Protein AF-A0A9E1BBK9-F1 (afdb_monomer_lite)

Organism: NCBI:txid199

Sequence (64 aa):
DGIKDKFLSNMSQRAAEAFKEEMQYLGAVRVKDVEEAQRRIVEVVQGLADQGVFQVGEADEMIE

Foldseek 3Di:
DPPLVVVLVPDDPVVSVVVVVVVVVVPDDDPVVVVVVVVVVVVVVVVCVVVVVDPDDDPPPPDD

pLDDT: mean 87.1, std 14.34, range [46.19, 97.44]

Structure (mmCIF, N/CA/C/O backbone):
data_AF-A0A9E1BBK9-F1
#
_entry.id   AF-A0A9E1BBK9-F1
#
loop_
_atom_site.group_PDB
_atom_site.id
_atom_site.type_symbol
_atom_site.label_atom_id
_atom_site.label_alt_id
_atom_site.label_comp_id
_atom_site.label_asym_id
_atom_site.label_entity_id
_atom_site.label_seq_id
_atom_site.pdbx_PDB_ins_code
_atom_site.Cartn_x
_atom_site.Cartn_y
_atom_site.Cartn_z
_atom_site.occupancy
_atom_site.B_iso_or_equiv
_atom_site.auth_seq_id
_atom_site.auth_comp_id
_atom_site.auth_asym_id
_atom_site.auth_atom_id
_atom_site.pdbx_PDB_model_num
ATOM 1 N N . ASP A 1 1 ? 4.635 10.183 7.165 1.00 57.00 1 ASP A N 1
ATOM 2 C CA . ASP A 1 1 ? 3.249 10.263 6.651 1.00 57.00 1 ASP A CA 1
ATOM 3 C C . ASP A 1 1 ? 3.078 10.399 5.134 1.00 57.00 1 ASP A C 1
ATOM 5 O O . ASP A 1 1 ? 1.961 10.263 4.663 1.00 57.00 1 ASP A O 1
ATOM 9 N N . GLY A 1 2 ? 4.137 10.522 4.319 1.00 83.69 2 GLY A N 1
ATOM 10 C CA . GLY A 1 2 ? 3.965 10.733 2.868 1.00 83.69 2 GLY A CA 1
ATOM 11 C C . GLY A 1 2 ? 3.368 9.565 2.061 1.00 83.69 2 GLY A C 1
ATOM 12 O O . GLY A 1 2 ? 2.570 9.794 1.157 1.00 83.69 2 GLY A O 1
ATOM 13 N N . ILE A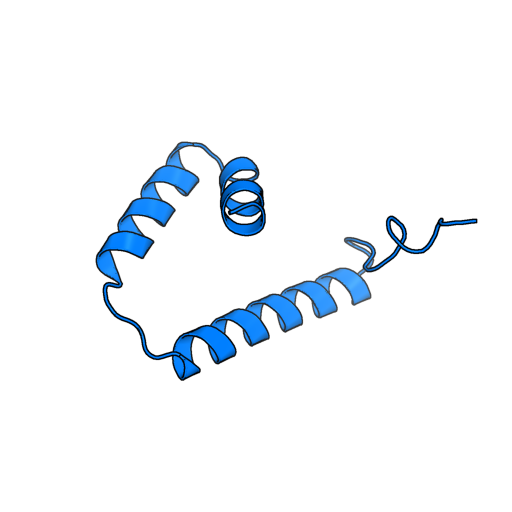 1 3 ? 3.716 8.309 2.372 1.00 87.31 3 ILE A N 1
ATOM 14 C CA . ILE A 1 3 ? 3.300 7.152 1.550 1.00 87.31 3 ILE A CA 1
ATOM 15 C C . ILE A 1 3 ? 1.792 6.900 1.654 1.00 87.31 3 ILE A C 1
ATOM 17 O O . ILE A 1 3 ? 1.120 6.723 0.640 1.00 87.31 3 ILE A O 1
ATOM 21 N N . LYS A 1 4 ? 1.242 6.926 2.873 1.00 88.56 4 LYS A N 1
ATOM 22 C CA . LYS A 1 4 ? -0.190 6.705 3.110 1.00 88.56 4 LYS A CA 1
ATOM 23 C C . LYS A 1 4 ? -1.038 7.727 2.349 1.00 88.56 4 LYS A C 1
ATOM 25 O O . LYS A 1 4 ? -1.973 7.347 1.649 1.00 88.56 4 LYS A O 1
ATOM 30 N N . ASP A 1 5 ? -0.674 9.002 2.436 1.00 91.38 5 ASP A N 1
ATOM 31 C CA . ASP A 1 5 ? -1.400 10.076 1.757 1.00 91.38 5 ASP A CA 1
ATOM 32 C C . ASP A 1 5 ? -1.251 9.989 0.235 1.00 91.38 5 ASP A C 1
ATOM 34 O O . ASP A 1 5 ? -2.206 10.250 -0.500 1.00 91.38 5 ASP A O 1
ATOM 38 N N . LYS A 1 6 ? -0.093 9.534 -0.261 1.00 92.06 6 LYS A N 1
ATOM 39 C CA . LYS A 1 6 ? 0.109 9.270 -1.689 1.00 92.06 6 LYS A CA 1
ATOM 40 C C . LYS A 1 6 ? -0.841 8.189 -2.206 1.00 92.06 6 LYS A C 1
ATOM 42 O O . LYS A 1 6 ? -1.421 8.373 -3.270 1.00 92.06 6 LYS A O 1
ATOM 47 N N . PHE A 1 7 ? -1.054 7.104 -1.463 1.00 93.00 7 PHE A N 1
ATOM 48 C CA . PHE A 1 7 ? -2.040 6.089 -1.847 1.00 93.00 7 PHE A CA 1
ATOM 49 C C . PHE A 1 7 ? -3.473 6.628 -1.783 1.00 93.00 7 PHE A C 1
ATOM 51 O O . PHE A 1 7 ? -4.215 6.493 -2.751 1.00 93.00 7 PHE A O 1
ATOM 58 N N . LEU A 1 8 ? -3.849 7.292 -0.686 1.00 93.62 8 LEU A N 1
ATOM 59 C CA . LEU A 1 8 ? -5.213 7.799 -0.495 1.00 93.62 8 LEU A CA 1
ATOM 60 C C . LEU A 1 8 ? -5.602 8.879 -1.512 1.00 93.62 8 LEU A C 1
ATOM 62 O O . LEU A 1 8 ? -6.745 8.917 -1.953 1.00 93.62 8 LEU A O 1
ATOM 66 N N . SER A 1 9 ? -4.664 9.742 -1.904 1.00 95.06 9 SER A N 1
ATOM 67 C CA . SER A 1 9 ? -4.906 10.793 -2.904 1.00 95.06 9 SER A CA 1
ATOM 68 C C . SER A 1 9 ? -5.075 10.266 -4.332 1.00 95.06 9 SER A C 1
ATOM 70 O O . SER A 1 9 ? -5.676 10.951 -5.153 1.00 95.06 9 SER A O 1
ATOM 72 N N . ASN A 1 10 ? -4.590 9.054 -4.627 1.00 94.88 10 ASN A N 1
ATOM 73 C CA . ASN A 1 10 ? -4.811 8.377 -5.911 1.00 94.88 10 ASN A CA 1
ATOM 74 C C . ASN A 1 10 ? -6.077 7.499 -5.919 1.00 94.88 10 ASN A C 1
ATOM 76 O O . ASN A 1 10 ? -6.370 6.844 -6.917 1.00 94.88 10 ASN A O 1
ATOM 80 N N . MET A 1 11 ? -6.841 7.477 -4.824 1.00 95.56 11 MET A N 1
ATOM 81 C CA . MET A 1 11 ? -8.132 6.797 -4.744 1.00 95.56 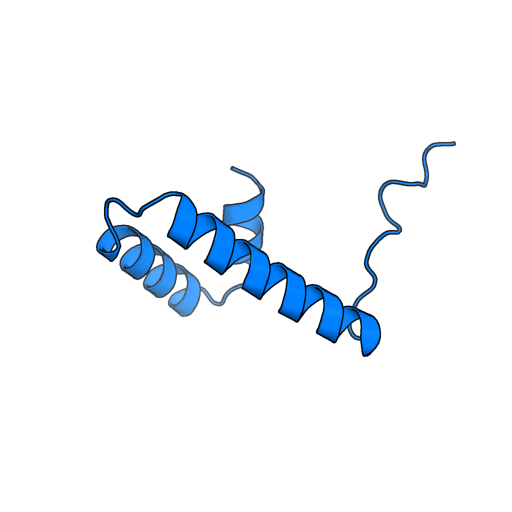11 MET A CA 1
ATOM 82 C C . MET A 1 11 ? -9.284 7.778 -4.988 1.00 95.56 11 MET A C 1
ATOM 84 O O . MET A 1 11 ? -9.177 8.980 -4.749 1.00 95.56 11 MET A O 1
ATOM 88 N N . SER A 1 12 ? -10.439 7.258 -5.414 1.00 97.44 12 SER A N 1
ATOM 89 C CA . SER A 1 12 ? -11.681 8.041 -5.355 1.00 97.44 12 SER A CA 1
ATOM 90 C C . SER A 1 12 ? -12.039 8.369 -3.899 1.00 97.44 12 SER A C 1
ATOM 92 O O . SER A 1 12 ? -11.727 7.586 -3.002 1.00 97.44 12 SER A O 1
ATOM 94 N N . GLN A 1 13 ? -12.737 9.486 -3.654 1.00 93.69 13 GLN A N 1
ATOM 95 C CA . GLN A 1 13 ? -13.116 9.920 -2.296 1.00 93.69 13 GLN A CA 1
ATOM 96 C C . GLN A 1 13 ? -13.821 8.810 -1.503 1.00 93.69 13 GLN A C 1
ATOM 98 O O . GLN A 1 13 ? -13.396 8.471 -0.403 1.00 93.69 13 GLN A O 1
ATOM 103 N N . ARG A 1 14 ? -14.818 8.163 -2.121 1.00 95.81 14 ARG A N 1
ATOM 104 C CA . ARG A 1 14 ? -15.550 7.043 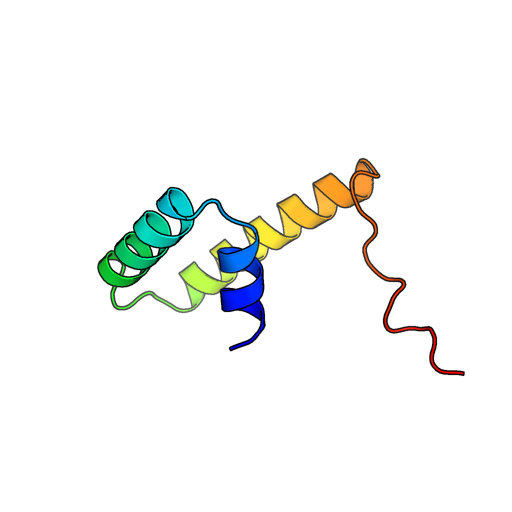-1.516 1.00 95.81 14 ARG A CA 1
ATOM 105 C C . ARG A 1 14 ? -14.642 5.854 -1.179 1.00 95.81 14 ARG A C 1
ATOM 107 O O . ARG A 1 14 ? -14.819 5.232 -0.138 1.00 95.81 14 ARG A O 1
ATOM 114 N N . ALA A 1 15 ? -13.695 5.513 -2.054 1.00 96.12 15 ALA A N 1
ATOM 115 C CA . ALA A 1 15 ? -12.771 4.405 -1.805 1.00 96.12 15 ALA A CA 1
ATOM 116 C C . ALA A 1 15 ? -11.778 4.738 -0.682 1.00 96.12 15 ALA A C 1
ATOM 118 O O . ALA A 1 15 ? -11.514 3.895 0.169 1.00 96.12 15 ALA A O 1
ATOM 119 N N . ALA A 1 16 ? -11.273 5.973 -0.645 1.00 95.31 16 ALA A N 1
ATOM 120 C CA . ALA A 1 16 ? -10.372 6.433 0.404 1.00 95.31 16 ALA A CA 1
ATOM 121 C C . ALA A 1 16 ? -11.047 6.448 1.787 1.00 95.31 16 ALA A C 1
ATOM 123 O O . ALA A 1 16 ? -10.405 6.109 2.780 1.00 95.31 16 ALA A O 1
ATOM 124 N N . GLU A 1 17 ? -12.324 6.834 1.866 1.00 94.88 17 GLU A N 1
ATOM 125 C CA . GLU A 1 17 ? -13.124 6.783 3.098 1.00 94.88 17 GLU A CA 1
ATOM 126 C C . GLU A 1 17 ? -13.315 5.343 3.581 1.00 94.88 17 GLU A C 1
ATOM 128 O O . GLU A 1 17 ? -12.921 5.027 4.704 1.00 94.88 17 GLU A O 1
ATOM 133 N N . ALA A 1 18 ? -13.791 4.451 2.706 1.00 95.69 18 ALA A N 1
ATOM 134 C CA . ALA A 1 18 ? -13.969 3.036 3.034 1.00 95.69 18 ALA A CA 1
ATOM 135 C C . ALA A 1 18 ? -12.654 2.371 3.484 1.00 95.69 18 ALA A C 1
ATOM 137 O O . ALA A 1 18 ? -12.631 1.621 4.457 1.00 95.69 18 ALA A O 1
ATOM 138 N N . PHE A 1 19 ? -11.536 2.693 2.827 1.00 94.38 19 PHE A N 1
ATOM 139 C CA . PHE A 1 19 ? -10.223 2.161 3.191 1.00 94.38 19 PHE A CA 1
ATOM 140 C C . PHE A 1 19 ? -9.766 2.636 4.577 1.00 94.38 19 PHE A C 1
ATOM 142 O O . PHE A 1 19 ? -9.203 1.864 5.350 1.00 94.38 19 PHE A O 1
ATOM 149 N N . LYS A 1 20 ? -10.014 3.905 4.931 1.00 92.44 20 LYS A N 1
ATOM 150 C CA . LYS A 1 20 ? -9.694 4.429 6.270 1.00 92.44 20 LYS A CA 1
ATOM 151 C C . LYS A 1 20 ? -10.517 3.745 7.357 1.00 92.44 20 LYS A C 1
ATOM 153 O O . LYS A 1 20 ? -9.963 3.459 8.416 1.00 92.44 20 LYS A O 1
ATOM 158 N N . GLU A 1 21 ? -11.796 3.491 7.101 1.00 94.69 21 GLU A N 1
ATOM 159 C CA . GLU A 1 21 ? -12.656 2.739 8.017 1.00 94.69 21 GLU A CA 1
ATOM 160 C C . GLU A 1 21 ? -12.123 1.314 8.203 1.00 94.69 21 GLU A C 1
ATOM 162 O O . GLU A 1 21 ? -11.912 0.883 9.334 1.00 94.69 21 GLU A O 1
ATOM 167 N N . GLU A 1 22 ? -11.795 0.608 7.119 1.00 93.69 22 GLU A N 1
ATOM 168 C CA . GLU A 1 22 ? -11.225 -0.743 7.183 1.00 93.69 22 GLU A CA 1
ATOM 169 C C . GLU A 1 22 ? -9.906 -0.781 7.977 1.00 93.69 22 GLU A C 1
ATOM 171 O O . GLU A 1 22 ? -9.717 -1.642 8.838 1.00 93.69 22 GLU A O 1
ATOM 176 N N . MET A 1 23 ? -9.024 0.206 7.781 1.00 91.12 23 MET A N 1
ATOM 177 C CA . MET A 1 23 ? -7.802 0.343 8.582 1.00 91.12 23 MET A CA 1
ATOM 178 C C . MET A 1 23 ? -8.086 0.524 10.080 1.00 91.12 23 MET A C 1
ATOM 180 O O . MET A 1 23 ? -7.319 0.028 10.904 1.00 91.12 23 MET A O 1
ATOM 184 N N . GLN A 1 24 ? -9.158 1.232 10.450 1.00 90.44 24 GLN A N 1
ATOM 185 C CA . GLN A 1 24 ? -9.572 1.372 11.850 1.00 90.44 24 GLN A CA 1
ATOM 186 C C . GLN A 1 24 ? -10.133 0.057 12.405 1.00 90.44 24 GLN A C 1
ATOM 188 O O . GLN A 1 24 ? -9.855 -0.280 13.556 1.00 90.44 24 GLN A O 1
ATOM 193 N N . TYR A 1 25 ? -10.864 -0.706 11.587 1.00 94.00 25 TYR A N 1
ATOM 194 C CA . TYR A 1 25 ? -11.407 -2.012 11.965 1.00 94.00 25 TYR A CA 1
ATOM 195 C C . TYR A 1 25 ? -10.333 -3.077 12.211 1.00 94.00 25 TYR A C 1
ATOM 197 O O . TYR A 1 25 ? -10.524 -3.932 13.074 1.00 94.00 25 TYR A O 1
ATOM 205 N N . LEU A 1 26 ? -9.204 -3.030 11.495 1.00 90.12 26 LEU A N 1
ATOM 206 C CA . LEU A 1 26 ? -8.112 -4.000 11.658 1.00 90.12 26 LEU A CA 1
ATOM 207 C C . LEU A 1 26 ? -7.473 -3.973 13.058 1.00 90.12 26 LEU A C 1
ATOM 209 O O . LEU A 1 26 ? -6.949 -4.992 13.507 1.00 90.12 26 LEU A O 1
ATOM 213 N N . GLY A 1 27 ? -7.529 -2.839 13.767 1.00 88.88 27 GLY A N 1
ATOM 214 C CA . GLY A 1 27 ? -6.986 -2.718 15.119 1.00 88.88 27 GLY A CA 1
ATOM 215 C C . GLY A 1 27 ? -5.488 -3.043 15.194 1.00 88.88 27 GLY A C 1
ATOM 216 O O . GLY A 1 27 ? -4.697 -2.628 14.347 1.00 88.88 27 GLY A O 1
ATOM 217 N N . ALA A 1 28 ? -5.073 -3.763 16.239 1.00 92.38 28 ALA A N 1
ATOM 218 C CA . ALA A 1 28 ? -3.682 -4.177 16.395 1.00 92.38 28 ALA A CA 1
ATOM 219 C C . ALA A 1 28 ? -3.369 -5.393 15.508 1.00 92.38 28 ALA A C 1
ATOM 221 O O . ALA A 1 28 ? -3.917 -6.477 15.705 1.00 92.38 28 ALA A O 1
ATOM 222 N N . VAL A 1 29 ? -2.439 -5.221 14.571 1.00 94.56 29 VAL A N 1
ATOM 223 C CA . VAL A 1 29 ? -1.984 -6.268 13.646 1.00 94.56 29 VAL A CA 1
ATOM 224 C C . VAL A 1 29 ? -0.565 -6.722 13.983 1.00 94.56 29 VAL A C 1
ATOM 226 O O . VAL A 1 29 ? 0.235 -5.957 14.527 1.00 94.56 29 VAL A O 1
ATOM 229 N N . ARG A 1 30 ? -0.224 -7.978 13.670 1.00 96.06 30 ARG A N 1
ATOM 230 C CA . ARG A 1 30 ? 1.131 -8.500 13.904 1.00 96.06 30 ARG A CA 1
ATOM 231 C C . ARG A 1 30 ? 2.076 -7.985 12.823 1.00 96.06 30 ARG A C 1
ATOM 233 O O . ARG A 1 30 ? 1.726 -7.986 11.648 1.00 96.06 30 ARG A 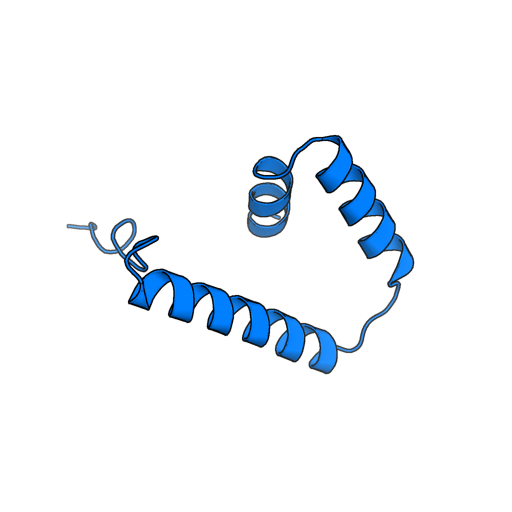O 1
ATOM 240 N N . VAL A 1 31 ? 3.306 -7.642 13.207 1.00 94.94 31 VAL A N 1
ATOM 241 C CA . VAL A 1 31 ? 4.337 -7.135 12.278 1.00 94.94 31 VAL A CA 1
ATOM 242 C C . VAL A 1 31 ? 4.573 -8.091 11.106 1.00 94.94 31 VAL A C 1
ATOM 244 O O . VAL A 1 31 ? 4.641 -7.649 9.966 1.00 94.94 31 VAL A O 1
ATOM 247 N N . LYS A 1 32 ? 4.586 -9.406 11.361 1.00 96.31 32 LYS A N 1
ATOM 248 C CA . LYS A 1 32 ? 4.730 -10.423 10.310 1.00 96.31 32 LYS A CA 1
ATOM 249 C C . LYS A 1 32 ? 3.647 -10.316 9.225 1.00 96.31 32 LYS A C 1
ATOM 251 O O . LYS A 1 32 ? 3.956 -10.409 8.043 1.00 96.31 32 LYS A O 1
ATOM 256 N N . ASP A 1 33 ? 2.394 -10.086 9.622 1.00 95.44 33 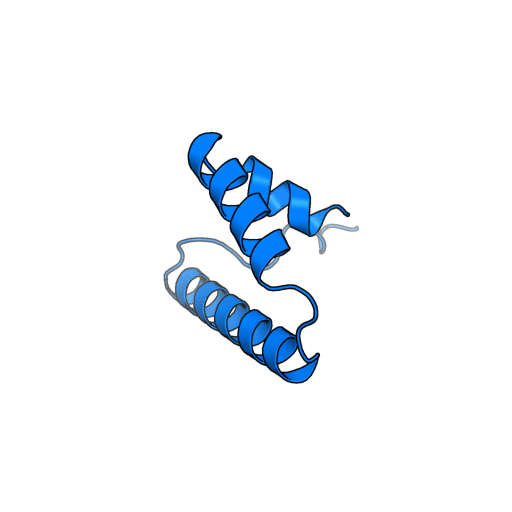ASP A N 1
ATOM 257 C CA . ASP A 1 33 ? 1.277 -9.966 8.677 1.00 95.44 33 ASP A CA 1
ATOM 258 C C . ASP A 1 33 ? 1.417 -8.679 7.830 1.00 95.44 33 ASP A C 1
ATOM 260 O O . ASP A 1 33 ? 1.057 -8.656 6.651 1.00 95.44 33 ASP A O 1
ATOM 264 N N . VAL A 1 34 ? 1.997 -7.616 8.408 1.00 94.81 34 VAL A N 1
ATOM 265 C CA . VAL A 1 34 ? 2.309 -6.358 7.704 1.00 94.81 34 VAL A CA 1
ATOM 266 C C . VAL A 1 34 ? 3.405 -6.566 6.660 1.00 94.81 34 VAL A C 1
ATOM 268 O O . VAL A 1 34 ? 3.241 -6.136 5.519 1.00 94.81 34 VAL A O 1
ATOM 271 N N . GLU A 1 35 ? 4.495 -7.246 7.014 1.00 95.75 35 GLU A N 1
ATOM 272 C CA . GLU A 1 35 ? 5.602 -7.536 6.091 1.00 95.75 35 GLU A CA 1
ATOM 273 C C . GLU A 1 35 ? 5.150 -8.419 4.917 1.00 95.75 35 GLU A C 1
ATOM 275 O O . GLU A 1 35 ? 5.482 -8.143 3.763 1.00 95.75 35 GLU A O 1
ATOM 280 N N . GLU A 1 36 ? 4.329 -9.441 5.179 1.00 96.94 36 GLU A N 1
ATOM 281 C CA . GLU A 1 36 ? 3.741 -10.284 4.130 1.00 96.94 36 GLU A CA 1
ATOM 282 C C . GLU A 1 36 ? 2.806 -9.487 3.204 1.00 96.94 36 GLU A C 1
ATOM 284 O O . GLU A 1 36 ? 2.817 -9.671 1.984 1.00 96.94 36 GLU A O 1
ATOM 289 N N . ALA A 1 37 ? 2.002 -8.568 3.749 1.00 95.69 37 ALA A N 1
ATOM 290 C CA . ALA A 1 37 ? 1.163 -7.683 2.943 1.00 95.69 37 ALA A CA 1
ATOM 291 C C . ALA A 1 37 ? 1.998 -6.732 2.071 1.00 95.69 37 ALA A C 1
ATOM 293 O O . ALA A 1 37 ? 1.714 -6.591 0.882 1.00 95.69 37 ALA A O 1
ATOM 294 N N . GLN A 1 38 ? 3.053 -6.131 2.626 1.00 95.31 38 GLN A N 1
ATOM 295 C CA . GLN A 1 38 ? 3.969 -5.268 1.878 1.00 95.31 38 GLN A CA 1
ATOM 296 C C . GLN A 1 38 ? 4.671 -6.029 0.754 1.00 95.31 38 GLN A C 1
ATOM 298 O O . GLN A 1 38 ? 4.746 -5.530 -0.367 1.00 95.31 38 GLN A O 1
ATOM 303 N N . ARG A 1 39 ? 5.121 -7.261 1.013 1.00 96.81 39 ARG A N 1
ATOM 304 C CA . ARG A 1 39 ? 5.767 -8.096 -0.003 1.00 96.81 39 ARG A CA 1
ATOM 305 C C . ARG A 1 39 ? 4.845 -8.399 -1.181 1.00 96.81 39 ARG A C 1
ATOM 307 O O . ARG A 1 39 ? 5.270 -8.255 -2.322 1.00 96.81 39 ARG A O 1
ATOM 314 N N . ARG A 1 40 ? 3.572 -8.712 -0.921 1.00 96.88 40 ARG A N 1
ATOM 315 C CA . ARG A 1 40 ? 2.570 -8.895 -1.986 1.00 96.88 40 ARG A CA 1
ATOM 316 C C . ARG A 1 40 ? 2.388 -7.638 -2.839 1.00 96.88 40 ARG A C 1
ATOM 318 O O . ARG A 1 40 ? 2.239 -7.744 -4.050 1.00 96.88 40 ARG A O 1
ATOM 325 N N . ILE A 1 41 ? 2.424 -6.450 -2.231 1.00 94.88 41 ILE A N 1
ATOM 326 C CA . ILE A 1 41 ? 2.357 -5.185 -2.980 1.00 94.88 41 ILE A CA 1
ATOM 327 C C . ILE A 1 41 ? 3.587 -5.036 -3.886 1.00 94.88 41 ILE A C 1
ATOM 329 O O . ILE A 1 41 ? 3.435 -4.696 -5.056 1.00 94.88 41 ILE A O 1
ATOM 333 N N . VAL A 1 42 ? 4.788 -5.332 -3.382 1.00 94.31 42 VAL A N 1
ATOM 334 C CA . VAL A 1 42 ? 6.029 -5.284 -4.178 1.00 94.31 42 VAL A CA 1
ATOM 335 C C . VAL A 1 42 ? 5.987 -6.264 -5.352 1.00 94.31 42 VAL A C 1
ATOM 337 O O . VAL A 1 42 ? 6.403 -5.909 -6.448 1.00 94.31 42 VAL A O 1
ATOM 340 N N . GLU A 1 43 ? 5.440 -7.464 -5.165 1.00 95.44 43 GLU A N 1
ATOM 341 C CA . GLU A 1 43 ? 5.276 -8.448 -6.245 1.00 95.44 43 GLU A CA 1
ATOM 342 C C . GLU A 1 43 ? 4.342 -7.938 -7.355 1.00 95.44 43 GLU A C 1
ATOM 344 O O . GLU A 1 43 ? 4.648 -8.090 -8.538 1.00 95.44 43 GLU A O 1
ATOM 349 N N . VAL A 1 44 ? 3.240 -7.271 -6.993 1.00 94.69 44 VAL A N 1
ATOM 350 C CA . VAL A 1 44 ? 2.331 -6.633 -7.964 1.00 94.69 44 VAL A CA 1
ATOM 351 C C . VAL A 1 44 ? 3.040 -5.508 -8.718 1.00 94.69 44 VAL A C 1
ATOM 353 O O . VAL A 1 44 ? 2.918 -5.410 -9.937 1.00 94.69 44 VAL A O 1
ATOM 356 N N . VAL A 1 45 ? 3.796 -4.674 -8.001 1.00 91.69 45 VAL A N 1
ATOM 357 C CA . VAL A 1 45 ? 4.610 -3.595 -8.576 1.00 91.69 45 VAL A CA 1
ATOM 358 C C . VAL A 1 45 ? 5.634 -4.182 -9.554 1.00 91.69 45 VAL A C 1
ATOM 360 O O . VAL A 1 45 ? 5.669 -3.764 -10.702 1.00 91.69 45 VAL A O 1
ATOM 363 N N . GLN A 1 46 ? 6.392 -5.213 -9.181 1.00 90.31 46 GLN A N 1
ATOM 364 C CA . GLN A 1 46 ? 7.348 -5.848 -10.095 1.00 90.31 46 GLN A CA 1
ATOM 365 C C . GLN A 1 46 ? 6.661 -6.389 -11.357 1.00 90.31 46 GLN A C 1
ATOM 367 O O . GLN A 1 46 ? 7.105 -6.107 -12.466 1.00 90.31 46 GLN A O 1
ATOM 372 N N . GLY A 1 47 ? 5.529 -7.085 -11.207 1.00 93.00 47 GLY A N 1
ATOM 373 C CA . GLY A 1 47 ? 4.784 -7.615 -12.351 1.00 93.00 47 GLY A CA 1
ATOM 374 C C . GLY A 1 47 ? 4.275 -6.529 -13.303 1.00 93.00 47 GLY A C 1
ATOM 375 O O . GLY A 1 47 ? 4.313 -6.701 -14.519 1.00 93.00 47 GLY A O 1
ATOM 376 N N . LEU A 1 48 ? 3.829 -5.390 -12.772 1.00 91.38 48 LEU A N 1
ATOM 377 C CA . LEU A 1 48 ? 3.406 -4.249 -13.586 1.00 91.38 48 LEU A CA 1
ATOM 378 C C . LEU A 1 48 ? 4.602 -3.564 -14.290 1.00 91.38 48 LEU A C 1
ATOM 380 O O . LEU A 1 48 ? 4.433 -3.023 -15.385 1.00 91.38 48 LEU A O 1
ATOM 384 N N . ALA A 1 49 ? 5.803 -3.608 -13.701 1.00 88.75 49 ALA A N 1
ATOM 385 C CA . ALA A 1 49 ? 7.019 -3.041 -14.286 1.00 88.75 49 ALA A CA 1
ATOM 386 C C . ALA A 1 49 ? 7.517 -3.914 -15.441 1.00 88.75 49 ALA A C 1
ATOM 388 O O . ALA A 1 49 ? 7.827 -3.402 -16.514 1.00 88.75 49 ALA A O 1
ATOM 389 N N . ASP A 1 50 ? 7.487 -5.235 -15.258 1.00 89.69 50 ASP A N 1
ATOM 390 C CA . ASP A 1 50 ? 7.840 -6.215 -16.289 1.00 89.69 50 ASP A CA 1
ATOM 391 C C . ASP A 1 50 ? 6.900 -6.126 -17.511 1.00 89.69 50 ASP A C 1
ATOM 393 O O . ASP A 1 50 ? 7.295 -6.418 -18.639 1.00 89.69 50 ASP A O 1
ATOM 397 N N . GLN A 1 51 ? 5.654 -5.681 -17.305 1.00 93.94 51 GLN A N 1
ATOM 398 C CA . GLN A 1 51 ? 4.683 -5.394 -18.369 1.00 93.94 51 GLN A CA 1
ATOM 399 C C . GLN A 1 51 ? 4.894 -4.032 -19.051 1.00 93.94 51 GLN A C 1
ATOM 401 O O . GLN A 1 51 ? 4.200 -3.723 -20.021 1.00 93.94 51 GLN A O 1
ATOM 406 N N . GLY A 1 52 ? 5.809 -3.201 -18.547 1.00 88.62 52 GLY A N 1
ATOM 407 C CA . GLY A 1 52 ? 6.052 -1.847 -19.044 1.00 88.62 52 GLY A CA 1
ATOM 408 C C . GLY A 1 52 ? 4.940 -0.847 -18.709 1.00 88.62 52 GLY A C 1
ATOM 409 O O . GLY A 1 52 ? 4.864 0.205 -19.339 1.00 88.62 52 GLY A O 1
ATOM 410 N N . VAL A 1 53 ? 4.062 -1.154 -17.744 1.00 88.19 53 VAL A N 1
ATOM 411 C CA . VAL A 1 53 ? 2.943 -0.271 -17.349 1.00 88.19 53 VAL A CA 1
ATOM 412 C C . VAL A 1 53 ? 3.444 0.936 -16.553 1.00 88.19 53 VAL A C 1
ATOM 414 O O . VAL A 1 53 ? 2.832 2.002 -16.582 1.00 88.19 53 VAL A O 1
ATOM 417 N N . PHE A 1 54 ? 4.563 0.787 -15.848 1.00 83.00 54 PHE A N 1
ATOM 418 C CA . PHE A 1 54 ? 5.257 1.880 -15.181 1.00 83.00 54 PHE A CA 1
ATOM 419 C C . PHE A 1 54 ? 6.745 1.538 -15.037 1.00 83.00 54 PHE A C 1
ATOM 421 O O . PHE A 1 54 ? 7.134 0.375 -15.122 1.00 83.00 54 PHE A O 1
ATOM 428 N N . GLN A 1 55 ? 7.572 2.557 -14.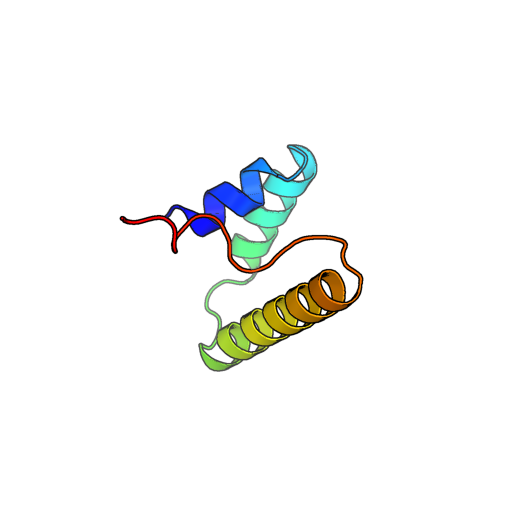817 1.00 81.81 55 GLN A N 1
ATOM 429 C CA . GLN A 1 55 ? 9.017 2.406 -14.695 1.00 81.81 55 GLN A CA 1
ATOM 430 C C . GLN A 1 55 ? 9.449 2.560 -13.237 1.00 81.81 55 GLN A C 1
ATOM 432 O O . GLN A 1 55 ? 9.080 3.520 -12.557 1.00 81.81 55 GLN A O 1
ATOM 437 N N . VAL A 1 56 ? 10.226 1.595 -12.752 1.00 76.62 56 VAL A N 1
ATOM 438 C CA . VAL A 1 56 ? 10.845 1.629 -11.426 1.00 76.62 56 VAL A CA 1
ATOM 439 C C . VAL A 1 56 ? 12.243 2.222 -11.589 1.00 76.62 56 VAL A C 1
ATOM 441 O O . VAL A 1 56 ? 13.108 1.575 -12.166 1.00 76.62 56 VAL A O 1
ATOM 444 N N . GLY A 1 57 ? 12.451 3.440 -11.083 1.00 71.75 57 GLY A N 1
ATOM 445 C CA . GLY A 1 57 ? 13.754 4.117 -11.096 1.00 71.75 57 GLY A CA 1
ATOM 446 C C . GLY A 1 57 ? 13.986 4.990 -12.330 1.00 71.75 57 GLY A C 1
ATOM 447 O O . GLY A 1 57 ? 14.388 4.497 -13.374 1.00 71.75 57 GLY A O 1
ATOM 448 N N . GLU A 1 58 ? 13.745 6.297 -12.186 1.00 56.66 58 GLU A N 1
ATOM 449 C CA . GLU A 1 58 ? 14.379 7.328 -13.037 1.00 56.66 58 GLU A CA 1
ATOM 450 C C . GLU A 1 58 ? 14.328 8.755 -12.446 1.00 56.66 58 GLU A C 1
ATOM 452 O O . GLU A 1 58 ? 14.860 9.687 -13.038 1.00 56.66 58 GLU A O 1
ATOM 457 N N . ALA A 1 59 ? 13.721 8.966 -11.269 1.00 52.19 59 ALA A N 1
ATOM 458 C CA . ALA A 1 59 ? 13.607 10.308 -10.683 1.00 52.19 59 ALA A CA 1
ATOM 459 C C . ALA A 1 59 ? 14.646 10.635 -9.590 1.00 52.19 59 ALA A C 1
ATOM 461 O O . ALA A 1 59 ? 14.742 11.800 -9.223 1.00 52.19 59 ALA A O 1
ATOM 462 N N . ASP A 1 60 ? 15.403 9.656 -9.075 1.00 49.47 60 ASP A N 1
ATOM 463 C CA . ASP A 1 60 ? 16.321 9.859 -7.930 1.00 49.47 60 ASP A CA 1
ATOM 464 C C . ASP A 1 60 ? 17.800 9.531 -8.244 1.00 49.47 60 ASP A C 1
ATOM 466 O O . ASP A 1 60 ? 18.665 9.688 -7.391 1.00 49.47 60 ASP A O 1
ATOM 470 N N . GLU A 1 61 ? 18.113 9.126 -9.484 1.00 46.19 61 GLU A N 1
ATOM 471 C CA . GLU A 1 61 ? 19.493 8.946 -9.989 1.00 46.19 61 GLU A CA 1
ATOM 472 C C . GLU A 1 61 ? 19.900 10.015 -11.022 1.00 46.19 61 GLU A C 1
ATOM 474 O O . GLU A 1 61 ? 20.864 9.848 -11.761 1.00 46.19 61 GLU A O 1
ATOM 479 N N . MET A 1 62 ? 19.204 11.156 -11.059 1.00 49.66 62 MET A N 1
ATOM 480 C CA . MET A 1 62 ? 19.714 12.370 -11.710 1.00 49.66 62 MET A CA 1
ATOM 481 C C . MET A 1 62 ? 20.119 13.391 -10.646 1.00 49.66 62 MET A C 1
ATOM 483 O O . MET A 1 62 ? 19.508 14.448 -10.502 1.00 49.66 62 MET A O 1
ATOM 487 N N . ILE A 1 63 ? 21.153 13.043 -9.880 1.00 52.31 63 ILE A N 1
ATOM 488 C CA . ILE A 1 63 ? 22.012 14.025 -9.218 1.00 52.31 63 ILE A CA 1
ATOM 489 C C . ILE A 1 63 ? 23.399 13.888 -9.850 1.00 52.31 63 ILE A C 1
ATOM 491 O O . ILE A 1 63 ? 24.247 13.143 -9.363 1.00 52.31 63 ILE A O 1
ATOM 495 N N . GLU A 1 64 ? 23.595 14.617 -10.945 1.00 47.22 64 GLU A N 1
ATOM 496 C CA . GLU A 1 64 ? 24.842 15.336 -11.231 1.00 47.22 64 GLU A CA 1
ATOM 497 C C . GLU A 1 64 ? 24.518 16.829 -11.329 1.00 47.22 64 GLU A C 1
ATOM 499 O O . GLU A 1 64 ? 23.487 17.170 -11.959 1.00 47.22 64 GLU A O 1
#

Secondary structure (DSSP, 8-state):
-HHHHHHHHTS-HHHHHHHHHHHHHT-S--HHHHHHHHHHHHHHHHHHHHTTSS-SSSSSS---

InterPro domains:
  IPR000090 Flagellar motor switch protein FliG [PTHR30534] (3-62)
  IPR011002 Flagellar motor switch protein FliG, alpha-helical [SSF48029] (2-60)
  IPR023087 Flagellar motor switch protein FliG, C-terminal [PF01706] (2-54)

Radius of gyration: 15.1 Å; chains: 1; bounding box: 40×26×35 Å